Protein AF-A0A532VHJ3-F1 (afdb_monomer_lite)

Radius of gyration: 14.55 Å; chains: 1; bounding box: 37×19×39 Å

Sequence (88 aa):
MKHPRPDKEEFRKVIFRKKIPSRVHFVELHIDAEVIRYFTRKWNRKWIEPCLAKDRKSQELVLANYIECWYRLGYDCLRFTSDFRFSG

Structure (mmCIF, N/CA/C/O backbone):
data_AF-A0A532VHJ3-F1
#
_entry.id   AF-A0A532VHJ3-F1
#
loop_
_atom_site.group_PDB
_atom_site.id
_atom_site.type_symbol
_atom_site.label_atom_id
_atom_site.label_alt_id
_atom_site.label_comp_id
_atom_site.label_asym_id
_atom_site.label_entity_id
_atom_site.label_seq_id
_atom_site.pdbx_PDB_ins_code
_atom_site.Cartn_x
_atom_site.Cartn_y
_atom_site.Cartn_z
_atom_site.occupancy
_atom_site.B_iso_or_equiv
_atom_site.auth_seq_id
_atom_site.auth_comp_id
_atom_site.auth_asym_id
_atom_site.auth_atom_id
_atom_site.pdbx_PDB_model_num
ATOM 1 N N . MET A 1 1 ? -12.088 2.640 -5.591 1.00 59.94 1 MET A N 1
ATOM 2 C CA . MET A 1 1 ? -13.527 2.989 -5.542 1.00 59.94 1 MET A CA 1
ATOM 3 C C . MET A 1 1 ? -13.696 4.499 -5.659 1.00 59.94 1 MET A C 1
ATOM 5 O O . MET A 1 1 ? -12.691 5.192 -5.582 1.00 59.94 1 MET A O 1
ATOM 9 N N . LYS A 1 2 ? -14.919 5.010 -5.885 1.00 69.19 2 LYS A N 1
ATOM 10 C CA . LYS A 1 2 ? -15.169 6.460 -6.037 1.00 69.19 2 LYS A CA 1
ATOM 11 C C . LYS A 1 2 ? -15.089 7.246 -4.715 1.00 69.19 2 LYS A C 1
ATOM 13 O O . LYS A 1 2 ? -14.792 8.430 -4.753 1.00 69.19 2 LYS A O 1
ATOM 18 N N . HIS A 1 3 ? -15.288 6.587 -3.568 1.00 76.44 3 HIS A N 1
ATOM 19 C CA . HIS A 1 3 ? -15.267 7.216 -2.240 1.00 76.44 3 HIS A CA 1
ATOM 20 C C . HIS A 1 3 ? -14.531 6.328 -1.224 1.00 76.44 3 HIS A C 1
ATOM 22 O O . HIS A 1 3 ? -15.184 5.575 -0.498 1.00 76.44 3 HIS A O 1
ATOM 28 N N . PRO A 1 4 ? -13.186 6.340 -1.197 1.00 80.38 4 PRO A N 1
ATOM 29 C CA . PRO A 1 4 ? -12.450 5.679 -0.125 1.00 80.38 4 PRO A CA 1
ATOM 30 C C . PRO A 1 4 ? -12.833 6.302 1.221 1.00 80.38 4 PRO A C 1
ATOM 32 O O . PRO A 1 4 ? -13.006 7.515 1.316 1.00 80.38 4 PRO A O 1
ATOM 35 N N . ARG A 1 5 ? -12.988 5.474 2.257 1.00 84.44 5 ARG A N 1
ATOM 36 C CA . ARG A 1 5 ? -13.326 5.928 3.616 1.00 84.44 5 ARG A CA 1
ATOM 37 C C . ARG A 1 5 ? -12.313 5.474 4.675 1.00 84.44 5 ARG A C 1
ATOM 39 O O . ARG A 1 5 ? -12.759 4.941 5.679 1.00 84.44 5 ARG A O 1
ATOM 46 N N . PRO A 1 6 ? -10.992 5.609 4.477 1.00 84.19 6 PRO A N 1
ATOM 47 C CA . PRO A 1 6 ? -10.040 5.306 5.538 1.00 84.19 6 PRO A CA 1
ATOM 48 C C . PRO A 1 6 ? -10.277 6.223 6.748 1.00 84.19 6 PRO A C 1
ATOM 50 O O . PRO A 1 6 ? -10.551 7.413 6.601 1.00 84.19 6 PRO A O 1
ATOM 53 N N . ASP A 1 7 ? -10.173 5.651 7.941 1.00 89.44 7 ASP A N 1
ATOM 54 C CA . ASP A 1 7 ? -10.313 6.286 9.241 1.00 89.44 7 ASP A CA 1
ATOM 55 C C . ASP A 1 7 ? -9.210 5.778 10.183 1.00 89.44 7 ASP A C 1
ATOM 57 O O . ASP A 1 7 ? -9.379 4.847 10.979 1.00 89.44 7 ASP A O 1
ATOM 61 N N . LYS A 1 8 ? -8.053 6.439 10.099 1.00 88.81 8 LYS A N 1
ATOM 62 C CA . LYS A 1 8 ? -6.894 6.157 10.953 1.00 88.81 8 LYS A CA 1
ATOM 63 C C . LYS A 1 8 ? -7.178 6.366 12.445 1.00 88.81 8 LYS A C 1
ATOM 65 O O . LYS A 1 8 ? -6.546 5.720 13.280 1.00 88.81 8 LYS A O 1
ATOM 70 N N . GLU A 1 9 ? -8.091 7.274 12.802 1.00 93.62 9 GLU A N 1
ATOM 71 C CA . GLU A 1 9 ? -8.360 7.601 14.205 1.00 93.62 9 GLU A CA 1
ATOM 72 C C . GLU A 1 9 ? -9.227 6.535 14.858 1.00 93.62 9 GLU A C 1
ATOM 74 O O . GLU A 1 9 ? -8.972 6.141 16.000 1.00 93.62 9 GLU A O 1
ATOM 79 N N . GLU A 1 10 ? -10.230 6.036 14.137 1.00 93.44 10 GLU A N 1
ATOM 80 C CA . GLU A 1 10 ? -10.976 4.863 14.566 1.00 93.44 10 GLU A CA 1
ATOM 81 C C . GLU A 1 10 ? -10.054 3.650 14.677 1.00 93.44 10 GLU A C 1
ATOM 83 O O . GLU A 1 10 ? -10.033 3.019 15.736 1.00 93.44 10 GLU A O 1
ATOM 88 N N . PHE A 1 11 ? -9.231 3.385 13.656 1.00 92.88 11 PHE A N 1
ATOM 89 C CA . PHE A 1 11 ? -8.288 2.269 13.688 1.00 92.88 11 PHE A CA 1
ATOM 90 C C . PHE A 1 11 ? -7.377 2.331 14.924 1.00 92.88 11 PHE A C 1
ATOM 92 O O . PHE A 1 11 ? -7.274 1.361 15.676 1.00 92.88 11 PHE A O 1
ATOM 99 N N . ARG A 1 12 ? -6.804 3.506 15.221 1.00 94.12 12 ARG A N 1
ATOM 100 C CA . ARG A 1 12 ? -6.000 3.735 16.430 1.00 94.12 12 ARG A CA 1
ATOM 101 C C . ARG A 1 12 ? -6.776 3.408 17.710 1.00 94.12 12 ARG A C 1
ATOM 103 O O . ARG A 1 12 ? -6.251 2.723 18.587 1.00 94.12 12 ARG A O 1
ATOM 110 N N . LYS A 1 13 ? -8.023 3.876 17.843 1.00 96.31 13 LYS A N 1
ATOM 111 C CA . LYS A 1 13 ? -8.869 3.597 19.021 1.00 96.31 13 LYS A CA 1
ATOM 112 C C . LYS A 1 13 ? -9.174 2.106 19.173 1.00 96.31 13 LYS A C 1
ATOM 114 O O . LYS A 1 13 ? -9.179 1.624 20.304 1.00 96.31 13 LYS A O 1
ATOM 119 N N . VAL A 1 14 ? -9.396 1.393 18.069 1.00 93.88 14 VAL A N 1
ATOM 120 C CA . VAL A 1 14 ? -9.639 -0.059 18.055 1.00 93.88 14 VAL A CA 1
ATOM 121 C C . VAL A 1 14 ? -8.405 -0.822 18.539 1.00 93.88 14 VAL A C 1
ATOM 123 O O . VAL A 1 14 ? -8.526 -1.649 19.440 1.00 93.88 14 VAL A O 1
ATOM 126 N N . ILE A 1 15 ? -7.209 -0.493 18.035 1.00 93.00 15 ILE A N 1
ATOM 127 C CA . ILE A 1 15 ? -5.948 -1.120 18.476 1.00 93.00 15 ILE A CA 1
ATOM 128 C C . ILE A 1 15 ? -5.708 -0.908 19.978 1.00 93.00 15 ILE A C 1
ATOM 130 O O . ILE A 1 15 ? -5.343 -1.842 20.688 1.00 93.00 15 ILE A O 1
ATOM 134 N N . PHE A 1 16 ? -5.997 0.291 20.495 1.00 96.38 16 PHE A N 1
ATOM 135 C CA . PHE A 1 16 ? -5.915 0.580 21.932 1.00 96.38 16 PHE A CA 1
ATOM 136 C C . PHE A 1 16 ? -7.106 0.060 22.753 1.00 96.38 16 PHE A C 1
ATOM 138 O O . PHE A 1 16 ? -7.218 0.404 23.928 1.00 96.38 16 PHE A O 1
ATOM 145 N N . ARG A 1 17 ? -8.009 -0.734 22.158 1.00 93.38 17 ARG A N 1
ATOM 146 C CA . ARG A 1 17 ? -9.213 -1.290 22.804 1.00 93.38 17 ARG A CA 1
ATOM 147 C C . ARG A 1 17 ? -10.138 -0.230 23.422 1.00 93.38 17 ARG A C 1
ATOM 149 O O . ARG A 1 17 ? -10.896 -0.517 24.340 1.00 93.38 17 ARG A O 1
ATOM 156 N N . LYS A 1 18 ? -10.096 1.002 22.906 1.00 96.56 18 LYS A N 1
ATOM 157 C CA . LYS A 1 18 ? -10.930 2.136 23.351 1.00 96.56 18 LYS A CA 1
ATOM 158 C C . LYS A 1 18 ? -12.285 2.195 22.644 1.00 96.56 18 LYS A C 1
ATOM 160 O O . LYS A 1 18 ? -13.129 3.001 23.021 1.00 96.56 18 LYS A O 1
ATOM 165 N N . LYS A 1 19 ? -12.472 1.415 21.576 1.00 95.44 19 LYS A N 1
ATOM 166 C CA . LYS A 1 19 ? -13.690 1.396 20.759 1.00 95.44 19 LYS A CA 1
ATOM 167 C C . LYS A 1 19 ? -13.856 0.029 20.086 1.00 95.44 19 LYS A C 1
ATOM 169 O O . LYS A 1 19 ? -12.864 -0.560 19.662 1.00 95.44 19 LYS A O 1
ATOM 174 N N . ILE A 1 20 ? -15.099 -0.438 19.955 1.00 93.50 20 ILE A N 1
ATOM 175 C CA . ILE A 1 20 ? -15.462 -1.579 19.100 1.00 93.50 20 ILE A CA 1
ATOM 176 C C . ILE A 1 20 ? -15.457 -1.105 17.633 1.00 93.50 20 ILE A C 1
ATOM 178 O O . ILE A 1 20 ? -16.046 -0.057 17.350 1.00 93.50 20 ILE A O 1
ATOM 182 N N . PRO A 1 21 ? -14.794 -1.819 16.705 1.00 91.75 21 PRO A N 1
ATOM 183 C CA . PRO A 1 21 ? -14.692 -1.385 15.314 1.00 91.75 21 PRO A CA 1
ATOM 184 C C . PRO A 1 21 ? -16.071 -1.304 14.653 1.00 91.75 21 PRO A C 1
ATOM 186 O O . PRO A 1 21 ? -16.851 -2.250 14.731 1.00 91.75 21 PRO A O 1
ATOM 189 N N . SER A 1 22 ? -16.360 -0.196 13.965 1.00 89.94 22 SER A N 1
ATOM 190 C CA . SER A 1 22 ? -17.578 -0.080 13.147 1.00 89.94 22 SER A CA 1
ATOM 191 C C . SER A 1 22 ? -17.458 -0.782 11.787 1.00 89.94 22 SER A C 1
ATOM 193 O O . SER A 1 22 ? -18.464 -1.034 11.124 1.00 89.94 22 SER A O 1
ATOM 195 N N . ARG A 1 23 ? -16.225 -1.098 11.368 1.00 87.56 23 ARG A N 1
ATOM 196 C CA . ARG A 1 23 ? -15.883 -1.759 10.103 1.00 87.56 23 ARG A CA 1
ATOM 197 C C . ARG A 1 23 ? -14.523 -2.453 10.189 1.00 87.56 23 ARG A C 1
ATOM 199 O O . ARG A 1 23 ? -13.772 -2.273 11.144 1.00 87.56 23 ARG A O 1
ATOM 206 N N . VAL A 1 24 ? -14.180 -3.217 9.155 1.00 85.88 24 VAL A N 1
ATOM 207 C CA . VAL A 1 24 ? -12.842 -3.806 9.008 1.00 85.88 24 VAL A CA 1
ATOM 208 C C . VAL A 1 24 ? -11.848 -2.718 8.590 1.00 85.88 24 VAL A C 1
ATOM 210 O O . VAL A 1 24 ? -11.990 -2.123 7.525 1.00 85.88 24 VAL A O 1
ATOM 213 N N . HIS A 1 25 ? -10.846 -2.464 9.433 1.00 83.50 25 HIS A N 1
ATOM 214 C CA . HIS A 1 25 ? -9.780 -1.479 9.183 1.00 83.50 25 HIS A CA 1
ATOM 215 C C . HIS A 1 25 ? -8.501 -2.103 8.609 1.00 83.50 25 HIS A C 1
ATOM 217 O O . HIS A 1 25 ? -7.735 -1.446 7.902 1.00 83.50 25 HIS A O 1
ATOM 223 N N . PHE A 1 26 ? -8.273 -3.376 8.935 1.00 81.44 26 PHE A N 1
ATOM 224 C CA . PHE A 1 26 ? -7.057 -4.123 8.650 1.00 81.44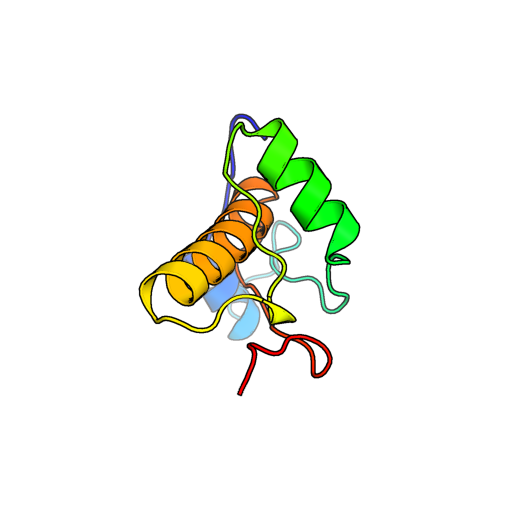 26 PHE A CA 1
ATOM 225 C C . PHE A 1 26 ? -7.417 -5.537 8.197 1.00 81.44 26 PHE A C 1
ATOM 227 O O . PHE A 1 26 ? -8.336 -6.146 8.745 1.00 81.44 26 PHE A O 1
ATOM 234 N N . VAL A 1 27 ? -6.671 -6.051 7.223 1.00 79.69 27 VAL A N 1
ATOM 235 C CA . VAL A 1 27 ? -6.755 -7.438 6.763 1.00 79.69 27 VAL A CA 1
ATOM 236 C C . VAL A 1 27 ? -5.357 -8.029 6.858 1.00 79.69 27 VAL A C 1
ATOM 238 O O . VAL A 1 27 ? -4.393 -7.436 6.381 1.00 79.69 27 VAL A O 1
ATOM 241 N N . GLU A 1 28 ? -5.253 -9.181 7.513 1.00 72.81 28 GLU A N 1
ATOM 242 C CA . GLU A 1 28 ? -3.980 -9.878 7.710 1.00 72.81 28 GLU A CA 1
ATOM 243 C C . GLU A 1 28 ? -3.445 -10.485 6.405 1.00 72.81 28 GLU A C 1
ATOM 245 O O . GLU A 1 28 ? -2.236 -10.490 6.160 1.00 72.81 28 GLU A O 1
ATOM 250 N N . LEU A 1 29 ? -4.356 -10.968 5.556 1.00 78.12 29 LEU A N 1
ATOM 251 C CA . LEU A 1 29 ? -4.048 -11.483 4.227 1.00 78.12 29 LEU A CA 1
ATOM 252 C C . LEU A 1 29 ? -3.807 -10.336 3.245 1.00 78.12 29 LEU A C 1
ATOM 254 O O . LEU A 1 29 ? -4.520 -9.333 3.225 1.00 78.12 29 LEU A O 1
ATOM 258 N N . HIS A 1 30 ? -2.769 -10.496 2.434 1.00 81.62 30 HIS A N 1
ATOM 259 C CA . HIS A 1 30 ? -2.314 -9.462 1.519 1.00 81.62 30 HIS A CA 1
ATOM 260 C C . HIS A 1 30 ? -3.006 -9.617 0.175 1.00 81.62 30 HIS A C 1
ATOM 262 O O . HIS A 1 30 ? -3.468 -10.693 -0.194 1.00 81.62 30 HIS A O 1
ATOM 268 N N . ILE A 1 31 ? -3.088 -8.511 -0.551 1.00 87.94 31 ILE A N 1
ATOM 269 C CA . ILE A 1 31 ? -3.595 -8.511 -1.914 1.00 87.94 31 ILE A CA 1
ATOM 270 C C . ILE A 1 31 ? -2.442 -8.911 -2.828 1.00 87.94 31 ILE A C 1
ATOM 272 O O . ILE A 1 31 ? -1.412 -8.234 -2.830 1.00 87.94 31 ILE A O 1
ATOM 276 N N . ASP A 1 32 ? -2.639 -9.957 -3.627 1.00 89.31 32 ASP A N 1
ATOM 277 C CA . ASP A 1 32 ? -1.643 -10.391 -4.602 1.00 89.31 32 ASP A CA 1
ATOM 278 C C . ASP A 1 32 ? -1.270 -9.261 -5.567 1.00 89.31 32 ASP A C 1
ATOM 280 O O . ASP A 1 32 ? -2.109 -8.454 -5.994 1.00 89.31 32 ASP A O 1
ATOM 284 N N . ALA A 1 33 ? 0.005 -9.225 -5.961 1.00 90.31 33 ALA A N 1
ATOM 285 C CA . ALA A 1 33 ? 0.541 -8.198 -6.852 1.00 90.31 33 ALA A CA 1
ATOM 286 C C . ALA A 1 33 ? -0.239 -8.103 -8.176 1.00 90.31 33 ALA A C 1
ATOM 288 O O . ALA A 1 33 ? -0.376 -7.023 -8.746 1.00 90.31 33 ALA A O 1
ATOM 289 N N . GLU A 1 34 ? -0.819 -9.208 -8.644 1.00 93.19 34 GLU A N 1
ATOM 290 C CA . GLU A 1 34 ? -1.630 -9.279 -9.861 1.00 93.19 34 GLU A CA 1
ATOM 291 C C . GLU A 1 34 ? -2.923 -8.465 -9.749 1.00 93.19 34 GLU A C 1
ATOM 293 O O . GLU A 1 34 ? -3.305 -7.761 -10.691 1.00 93.19 34 GLU A O 1
ATOM 298 N N . VAL A 1 35 ? -3.562 -8.500 -8.578 1.00 93.75 35 VAL A N 1
ATOM 299 C CA . VAL A 1 35 ? -4.766 -7.720 -8.274 1.00 93.75 35 VAL A CA 1
ATOM 300 C C . VAL A 1 35 ? -4.406 -6.240 -8.127 1.00 93.75 35 VAL A C 1
ATOM 302 O O . VAL A 1 35 ? -5.091 -5.375 -8.683 1.00 93.75 35 VAL A O 1
ATOM 305 N N . ILE A 1 36 ? -3.287 -5.928 -7.464 1.00 94.12 36 ILE A N 1
ATOM 306 C CA . ILE A 1 36 ? -2.780 -4.549 -7.357 1.00 94.12 36 ILE A CA 1
ATOM 307 C C . ILE A 1 36 ? -2.451 -3.994 -8.750 1.00 94.12 36 ILE A C 1
ATOM 309 O O . ILE A 1 36 ? -2.837 -2.868 -9.084 1.00 94.12 36 ILE A O 1
ATOM 313 N N . ARG A 1 37 ? -1.807 -4.793 -9.607 1.00 95.88 37 ARG A N 1
ATOM 314 C CA . ARG A 1 37 ? -1.501 -4.456 -11.003 1.00 95.88 37 ARG A CA 1
ATOM 315 C C . ARG A 1 37 ? -2.768 -4.173 -11.799 1.00 95.88 37 ARG A C 1
ATOM 317 O O . ARG A 1 37 ? -2.817 -3.174 -12.522 1.00 95.88 37 ARG A O 1
ATOM 324 N N . TYR A 1 38 ? -3.791 -5.017 -11.657 1.00 96.62 38 TYR A N 1
ATOM 325 C CA . TYR A 1 38 ? -5.088 -4.814 -12.302 1.00 96.62 38 TYR A CA 1
ATOM 326 C C . TYR A 1 38 ? -5.688 -3.456 -11.922 1.00 96.62 38 TYR A C 1
ATOM 328 O O . TYR A 1 38 ? -6.020 -2.660 -12.804 1.00 96.62 38 TYR A O 1
ATOM 336 N N . PHE A 1 39 ? -5.774 -3.144 -10.626 1.00 95.88 39 PHE A N 1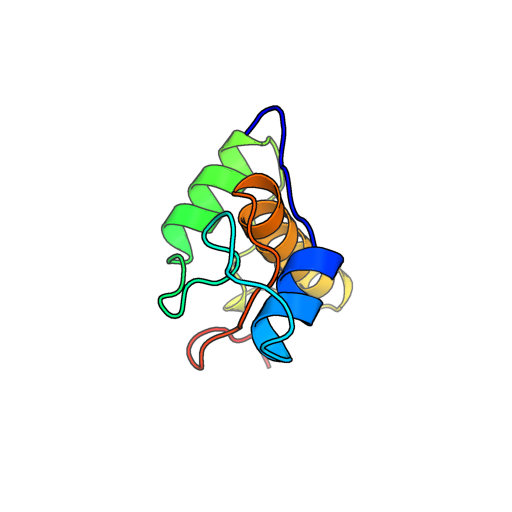
ATOM 337 C CA . PHE A 1 39 ? -6.348 -1.877 -10.171 1.00 95.88 39 PHE A CA 1
ATOM 338 C C . PHE A 1 39 ? -5.509 -0.662 -10.561 1.00 95.88 39 PHE A C 1
ATOM 340 O O . PHE A 1 39 ? -6.067 0.348 -10.989 1.00 95.88 39 PHE A O 1
ATOM 347 N N . THR A 1 40 ? -4.184 -0.770 -10.490 1.00 96.56 40 THR A N 1
ATOM 348 C CA . THR A 1 40 ? -3.266 0.294 -10.914 1.00 96.56 40 THR A CA 1
ATOM 349 C C . THR A 1 40 ? -3.530 0.685 -12.369 1.00 96.56 40 THR A C 1
ATOM 351 O O . THR A 1 40 ? -3.742 1.862 -12.666 1.00 96.56 40 THR A O 1
ATOM 354 N N . ARG A 1 41 ? -3.616 -0.306 -13.269 1.00 96.44 41 ARG A N 1
ATOM 355 C CA . ARG A 1 41 ? -3.946 -0.079 -14.686 1.00 96.44 41 ARG A CA 1
ATOM 356 C C . ARG A 1 41 ? -5.367 0.450 -14.865 1.00 96.44 41 ARG A C 1
ATOM 358 O O . ARG A 1 41 ? -5.565 1.403 -15.609 1.00 96.44 41 ARG A O 1
ATOM 365 N N . LYS A 1 42 ? -6.344 -0.106 -14.141 1.00 95.94 42 LYS A N 1
ATOM 366 C CA . LYS A 1 42 ? -7.747 0.348 -14.159 1.00 95.94 42 LYS A CA 1
ATOM 367 C C . LYS A 1 42 ? -7.913 1.806 -13.717 1.00 95.94 42 LYS A C 1
ATOM 369 O O . LYS A 1 42 ? -8.875 2.457 -14.109 1.00 95.94 42 LYS A O 1
ATOM 374 N N . TRP A 1 43 ? -7.001 2.326 -12.899 1.00 95.06 43 TRP A N 1
ATOM 375 C CA . TRP A 1 43 ? -6.966 3.733 -12.493 1.00 95.06 43 TRP A CA 1
ATOM 376 C C . TRP A 1 43 ? -6.006 4.586 -13.328 1.00 95.06 43 TRP A C 1
ATOM 378 O O . TRP A 1 43 ? -5.636 5.671 -12.885 1.00 95.06 43 TRP A O 1
ATOM 388 N N . ASN A 1 44 ? -5.618 4.120 -14.519 1.00 95.56 44 ASN A N 1
ATOM 389 C CA . ASN A 1 44 ? -4.734 4.822 -15.452 1.00 95.56 44 ASN A CA 1
ATOM 390 C C . ASN A 1 44 ? -3.383 5.225 -14.835 1.00 95.56 44 ASN A C 1
ATOM 392 O O . ASN A 1 44 ? -2.812 6.258 -15.181 1.00 95.56 44 ASN A O 1
ATOM 396 N N . ARG A 1 45 ? -2.857 4.415 -13.912 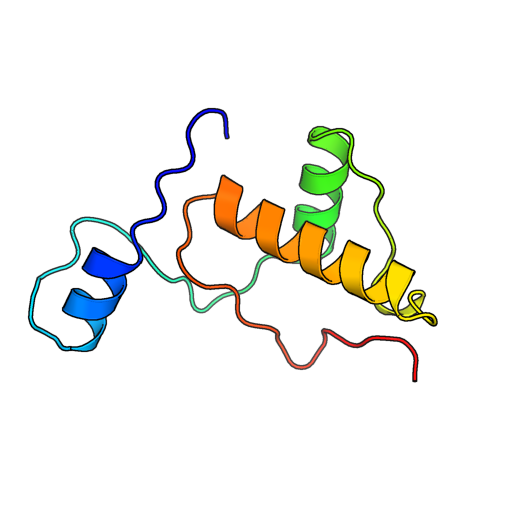1.00 95.50 45 ARG A N 1
ATOM 397 C CA . ARG A 1 45 ? -1.523 4.600 -13.331 1.00 95.50 45 ARG A CA 1
ATOM 398 C C . ARG A 1 45 ? -0.521 3.663 -13.999 1.00 95.50 45 ARG A C 1
ATOM 400 O O . ARG A 1 45 ? -0.861 2.558 -14.425 1.00 95.50 45 ARG A O 1
ATOM 407 N N . LYS A 1 46 ? 0.742 4.089 -14.062 1.00 95.94 46 LYS A N 1
ATOM 408 C CA . LYS A 1 46 ? 1.834 3.262 -14.585 1.00 95.94 46 LYS A CA 1
ATOM 409 C C . LYS A 1 46 ? 2.194 2.176 -13.574 1.00 95.94 46 LYS A C 1
ATOM 411 O O . LYS A 1 46 ? 2.543 2.485 -12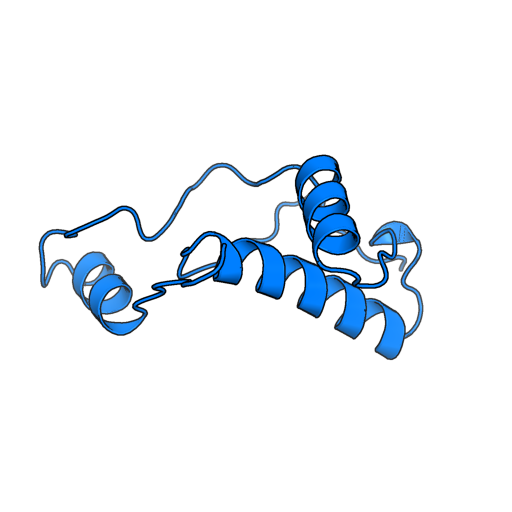.438 1.00 95.94 46 LYS A O 1
ATOM 416 N N . TRP A 1 47 ? 2.154 0.923 -14.015 1.00 96.12 47 TRP A N 1
ATOM 417 C CA . TRP A 1 47 ? 2.652 -0.217 -13.250 1.00 96.12 47 TRP A CA 1
ATOM 418 C C . TRP A 1 47 ? 4.141 -0.449 -13.526 1.00 96.12 47 TRP A C 1
ATOM 420 O O . TRP A 1 47 ? 4.577 -0.374 -14.675 1.00 96.12 47 TRP A O 1
ATOM 430 N N . ILE A 1 48 ? 4.894 -0.748 -12.472 1.00 94.56 48 ILE A N 1
ATOM 431 C CA . ILE A 1 48 ? 6.277 -1.222 -12.521 1.00 94.56 48 ILE A CA 1
ATOM 432 C C . ILE A 1 48 ? 6.309 -2.463 -11.634 1.00 94.56 48 ILE A C 1
ATOM 434 O O . ILE A 1 48 ? 5.835 -2.400 -10.501 1.00 94.56 48 ILE A O 1
ATOM 438 N N . GLU A 1 49 ? 6.828 -3.577 -12.150 1.00 93.62 49 GLU A N 1
ATOM 439 C CA . GLU A 1 49 ? 7.041 -4.759 -11.313 1.00 93.62 49 GLU A CA 1
ATOM 440 C C . GLU A 1 49 ? 8.072 -4.408 -10.224 1.00 93.62 49 GLU A C 1
ATOM 442 O O . GLU A 1 49 ? 9.133 -3.878 -10.573 1.00 93.62 49 GLU A O 1
ATOM 447 N N . PRO A 1 50 ? 7.807 -4.674 -8.928 1.00 92.31 50 PRO A N 1
ATOM 448 C CA . PRO A 1 50 ? 8.708 -4.278 -7.841 1.00 92.31 50 PRO A CA 1
ATOM 449 C C . PRO A 1 50 ? 10.161 -4.726 -8.053 1.00 92.31 50 PRO A C 1
ATOM 451 O O . PRO A 1 50 ? 11.088 -3.942 -7.857 1.00 92.31 50 PRO A O 1
ATOM 454 N N . CYS A 1 51 ? 10.359 -5.943 -8.566 1.00 91.31 51 CYS A N 1
ATOM 455 C CA . CYS A 1 51 ? 11.676 -6.513 -8.857 1.00 91.31 51 CYS A CA 1
ATOM 456 C C . CYS A 1 51 ? 12.437 -5.824 -10.005 1.00 91.31 51 CYS A C 1
ATOM 458 O O . CYS A 1 51 ? 13.612 -6.109 -10.207 1.00 91.31 51 CYS A O 1
ATOM 460 N N . LEU A 1 52 ? 11.794 -4.934 -10.768 1.00 93.50 52 LEU A N 1
ATOM 461 C CA . LEU A 1 52 ? 12.416 -4.163 -11.848 1.00 93.50 52 LEU A CA 1
ATOM 462 C C . LEU A 1 52 ? 12.718 -2.709 -11.441 1.00 93.50 52 LEU A C 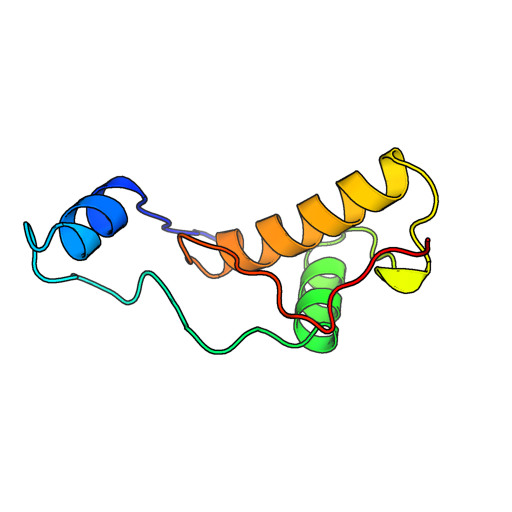1
ATOM 464 O O . LEU A 1 52 ? 13.329 -1.973 -12.218 1.00 93.50 52 LEU A O 1
ATOM 468 N N . ALA A 1 53 ? 12.289 -2.277 -10.251 1.00 93.88 53 ALA A N 1
ATOM 469 C CA . ALA A 1 53 ? 12.468 -0.913 -9.759 1.00 93.88 53 ALA A CA 1
ATOM 470 C C . ALA A 1 53 ? 13.851 -0.714 -9.108 1.00 93.88 53 ALA A C 1
ATOM 472 O O . ALA A 1 53 ? 14.034 -0.941 -7.908 1.00 93.88 53 ALA A O 1
ATOM 473 N N . LYS A 1 54 ? 14.823 -0.278 -9.918 1.00 93.38 54 LYS A N 1
ATOM 474 C CA . LYS A 1 54 ? 16.234 -0.108 -9.517 1.00 93.38 54 LYS A CA 1
ATOM 475 C C . LYS A 1 54 ? 16.548 1.255 -8.913 1.00 93.38 54 LYS A C 1
ATOM 477 O O . LYS A 1 54 ? 17.349 1.358 -7.993 1.00 93.38 54 LYS A O 1
ATOM 482 N N . ASP A 1 55 ? 15.956 2.308 -9.460 1.00 94.69 55 ASP A N 1
ATOM 483 C CA . ASP A 1 55 ? 16.208 3.678 -9.032 1.00 94.69 55 ASP A CA 1
ATOM 484 C C . ASP A 1 55 ? 15.155 4.155 -8.024 1.00 94.69 55 ASP A C 1
ATOM 486 O O . ASP A 1 55 ? 14.017 3.685 -7.994 1.00 94.69 55 ASP A O 1
ATOM 490 N N . ARG A 1 56 ? 15.515 5.156 -7.219 1.00 94.62 56 ARG A N 1
ATOM 491 C CA . ARG A 1 56 ? 14.634 5.693 -6.177 1.00 94.62 56 ARG A CA 1
ATOM 492 C C . ARG A 1 56 ? 13.271 6.145 -6.716 1.00 94.62 56 ARG A C 1
ATOM 494 O O . ARG A 1 56 ? 12.254 5.923 -6.064 1.00 94.62 56 ARG A O 1
ATOM 501 N N . LYS A 1 57 ? 13.229 6.748 -7.906 1.00 95.38 57 LYS A N 1
ATOM 502 C CA . LYS A 1 57 ? 11.987 7.273 -8.486 1.00 95.38 57 LYS A CA 1
ATOM 503 C C . LYS A 1 57 ? 11.056 6.139 -8.920 1.00 95.38 57 LYS A C 1
ATOM 505 O O . LYS A 1 57 ? 9.844 6.243 -8.727 1.00 95.38 57 LYS A O 1
ATOM 510 N N . SER A 1 58 ? 11.588 5.050 -9.482 1.00 95.00 58 SER A N 1
ATOM 511 C CA . SER A 1 58 ? 10.773 3.868 -9.789 1.00 95.00 58 SER A CA 1
ATOM 512 C C . SER A 1 58 ? 10.283 3.158 -8.525 1.00 95.00 58 SER A C 1
ATOM 514 O O . SER A 1 58 ? 9.116 2.770 -8.479 1.00 95.00 58 SER A O 1
ATOM 516 N N . GLN A 1 59 ? 11.105 3.071 -7.476 1.00 95.31 59 GLN A N 1
ATOM 517 C CA . GLN A 1 59 ? 10.704 2.503 -6.182 1.00 95.31 59 GLN A CA 1
ATOM 518 C C . GLN A 1 59 ? 9.583 3.312 -5.516 1.00 95.31 59 GLN A C 1
ATOM 520 O O . GLN A 1 59 ? 8.576 2.744 -5.093 1.00 95.31 59 GLN A O 1
ATOM 525 N N . GLU A 1 60 ? 9.698 4.642 -5.484 1.00 96.06 60 GLU A N 1
ATOM 526 C CA . GLU A 1 60 ? 8.654 5.533 -4.962 1.00 96.06 60 GLU A CA 1
ATOM 527 C C . GLU A 1 60 ? 7.330 5.363 -5.725 1.00 96.06 60 GLU A C 1
ATOM 529 O O . GLU A 1 60 ? 6.261 5.312 -5.111 1.00 96.06 60 GLU A O 1
ATOM 534 N N . LEU A 1 61 ? 7.380 5.195 -7.052 1.00 96.25 61 LEU A N 1
ATOM 535 C CA . LEU A 1 61 ? 6.186 4.938 -7.859 1.00 96.25 61 LEU A CA 1
ATOM 536 C C . LEU A 1 61 ? 5.544 3.577 -7.542 1.00 96.25 61 LEU A C 1
ATOM 538 O O . LEU A 1 61 ? 4.315 3.487 -7.476 1.00 96.25 61 LEU A O 1
ATOM 542 N N . VAL A 1 62 ? 6.348 2.531 -7.321 1.00 95.50 62 VAL A N 1
ATOM 543 C CA . VAL A 1 62 ? 5.848 1.218 -6.878 1.00 95.50 62 VAL A CA 1
ATOM 544 C C . VAL A 1 62 ? 5.129 1.350 -5.535 1.00 95.50 62 VAL A C 1
ATOM 546 O O . VAL A 1 62 ? 3.971 0.942 -5.430 1.00 95.50 62 VAL A O 1
ATOM 549 N N . LEU A 1 63 ? 5.758 1.979 -4.534 1.00 95.62 63 LEU A N 1
ATOM 550 C CA . LEU A 1 63 ? 5.143 2.187 -3.216 1.00 95.62 63 LEU A CA 1
ATOM 551 C C . LEU A 1 63 ? 3.841 2.982 -3.326 1.00 95.62 63 LEU A C 1
ATOM 553 O O . LEU A 1 63 ? 2.829 2.593 -2.744 1.00 95.62 63 LEU A O 1
ATOM 557 N N . ALA A 1 64 ? 3.836 4.054 -4.121 1.00 96.31 64 ALA A N 1
ATOM 558 C CA . ALA A 1 64 ? 2.647 4.866 -4.341 1.00 96.31 64 ALA A CA 1
ATOM 559 C C . ALA A 1 64 ? 1.490 4.054 -4.946 1.00 96.31 64 ALA A C 1
ATOM 561 O O . ALA A 1 64 ? 0.340 4.275 -4.582 1.00 96.31 64 ALA A O 1
ATOM 562 N N . ASN A 1 65 ? 1.766 3.103 -5.843 1.00 95.81 65 ASN A N 1
ATOM 563 C CA . ASN A 1 65 ? 0.729 2.237 -6.412 1.00 95.81 65 ASN A CA 1
ATOM 564 C C . ASN A 1 65 ? 0.143 1.266 -5.379 1.00 95.81 65 ASN A C 1
ATOM 566 O O . ASN A 1 65 ? -1.076 1.091 -5.334 1.00 95.81 65 ASN A O 1
ATOM 570 N N . TYR A 1 66 ? 0.986 0.671 -4.530 1.00 94.81 66 TYR A N 1
ATOM 571 C CA . TYR A 1 66 ? 0.526 -0.197 -3.443 1.00 94.81 66 TYR A CA 1
ATOM 572 C C . TYR A 1 66 ? -0.334 0.587 -2.445 1.00 94.81 66 TYR A C 1
ATOM 574 O O . TYR A 1 66 ? -1.451 0.169 -2.137 1.00 94.81 66 TYR A O 1
ATOM 582 N N . ILE A 1 67 ? 0.139 1.756 -2.005 1.00 94.19 67 ILE A N 1
ATOM 583 C CA . ILE A 1 67 ? -0.597 2.638 -1.091 1.00 94.19 67 ILE A CA 1
ATOM 584 C C . ILE A 1 67 ? -1.940 3.043 -1.703 1.00 94.19 67 ILE A C 1
ATOM 586 O O . ILE A 1 67 ? -2.975 2.883 -1.060 1.00 94.19 67 ILE A O 1
ATOM 590 N N . GLU A 1 68 ? -1.948 3.506 -2.957 1.00 94.75 68 GLU A N 1
ATOM 591 C CA . GLU A 1 68 ? -3.171 3.933 -3.644 1.00 94.75 68 GLU A CA 1
ATOM 592 C C . GLU A 1 68 ? -4.195 2.795 -3.730 1.00 94.75 68 GLU A C 1
ATOM 594 O O . GLU A 1 68 ? -5.391 3.025 -3.542 1.00 94.75 68 GLU A O 1
ATOM 599 N N . CYS A 1 69 ? -3.744 1.562 -3.983 1.00 93.31 69 CYS A N 1
ATOM 600 C CA . CYS A 1 69 ? -4.618 0.395 -4.032 1.00 93.31 69 CYS A CA 1
ATOM 601 C C . CYS A 1 69 ? -5.309 0.133 -2.700 1.00 93.31 69 CYS A C 1
ATOM 603 O O . CYS A 1 69 ? -6.538 0.094 -2.655 1.00 93.31 69 CYS A O 1
ATOM 605 N N . TRP A 1 70 ? -4.548 0.022 -1.616 1.00 92.62 70 TRP A N 1
ATOM 606 C CA . TRP A 1 70 ? -5.106 -0.224 -0.287 1.00 92.62 70 TRP A CA 1
ATOM 607 C C . TRP A 1 70 ? -5.997 0.928 0.185 1.00 92.62 70 TRP A C 1
ATOM 609 O O . TRP A 1 70 ? -7.118 0.702 0.645 1.00 92.62 70 TRP A O 1
ATOM 619 N N . TYR A 1 71 ? -5.557 2.165 -0.045 1.00 92.00 71 TYR A N 1
ATOM 620 C CA . TYR A 1 71 ? -6.311 3.370 0.286 1.00 92.00 71 TYR A CA 1
ATOM 621 C C . TYR A 1 71 ? -7.659 3.419 -0.444 1.00 92.00 71 TYR A C 1
ATOM 623 O O . TYR A 1 71 ? -8.710 3.614 0.169 1.00 92.00 71 TYR A O 1
ATOM 631 N N . ARG A 1 72 ? -7.670 3.168 -1.761 1.00 92.06 72 ARG A N 1
A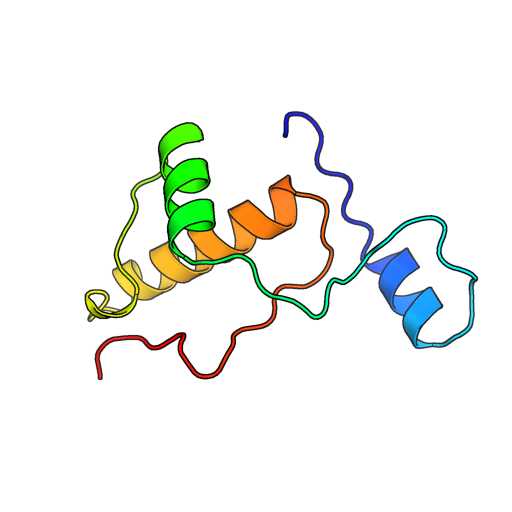TOM 632 C CA . ARG A 1 72 ? -8.903 3.134 -2.567 1.00 92.06 72 ARG A CA 1
ATOM 633 C C . ARG A 1 72 ? -9.825 1.970 -2.241 1.00 92.06 72 ARG A C 1
ATOM 635 O O . ARG A 1 72 ? -10.998 2.032 -2.634 1.00 92.06 72 ARG A O 1
ATOM 642 N N . LEU A 1 73 ? -9.296 0.929 -1.600 1.00 89.12 73 LEU A N 1
ATOM 643 C CA . LEU A 1 73 ? -10.055 -0.186 -1.045 1.00 89.12 73 LEU A CA 1
ATOM 644 C C . LEU A 1 73 ? -10.634 0.113 0.345 1.00 89.12 73 LEU A C 1
ATOM 646 O O . LEU A 1 73 ? -11.528 -0.597 0.789 1.00 89.12 73 LEU A O 1
ATOM 650 N N . GLY A 1 74 ? -10.228 1.225 0.965 1.00 88.56 74 GLY A N 1
ATOM 651 C CA . GLY A 1 74 ? -10.764 1.707 2.236 1.00 88.56 74 GLY A CA 1
ATOM 652 C C . GLY A 1 74 ? -10.022 1.187 3.464 1.00 88.56 74 GLY A C 1
ATOM 653 O O . GLY A 1 74 ? -10.527 1.372 4.574 1.00 88.56 74 GLY A O 1
ATOM 654 N N . TYR A 1 75 ? -8.860 0.560 3.264 1.00 89.56 75 TYR A N 1
ATOM 655 C CA . TYR A 1 75 ? -7.999 0.079 4.337 1.00 89.56 75 TYR A CA 1
ATOM 656 C C . TYR A 1 75 ? -7.127 1.193 4.906 1.00 89.56 75 TYR A C 1
ATOM 658 O O . TYR A 1 75 ? -6.700 2.104 4.194 1.00 89.56 75 TYR A O 1
ATOM 666 N N . ASP A 1 76 ? -6.841 1.076 6.200 1.00 87.19 76 ASP A N 1
ATOM 667 C CA . ASP A 1 76 ? -6.105 2.081 6.971 1.00 87.19 76 ASP A CA 1
ATOM 668 C C . ASP A 1 76 ? -4.612 1.769 7.102 1.00 87.19 76 ASP A C 1
ATOM 670 O O . ASP A 1 76 ? -3.823 2.615 7.525 1.00 87.19 76 ASP A O 1
ATOM 674 N N . CYS A 1 77 ? -4.214 0.554 6.730 1.00 86.62 77 CYS A N 1
ATOM 675 C CA . CYS A 1 77 ? -2.843 0.085 6.797 1.00 86.62 77 CYS A CA 1
ATOM 676 C C . CYS A 1 77 ? -2.523 -0.777 5.576 1.00 86.62 77 CYS A C 1
ATOM 678 O O . CYS A 1 77 ? -3.359 -1.551 5.117 1.00 86.62 77 CYS A O 1
ATOM 680 N N . LEU A 1 78 ? -1.294 -0.638 5.086 1.00 89.00 78 LEU A N 1
ATOM 681 C CA . LEU A 1 78 ? -0.648 -1.545 4.149 1.00 89.00 78 LEU A CA 1
ATOM 682 C C . LEU A 1 78 ? 0.493 -2.222 4.905 1.00 89.00 78 LEU A C 1
ATOM 684 O O . LEU A 1 78 ? 1.320 -1.544 5.518 1.00 89.00 78 LEU A O 1
ATOM 688 N N . ARG A 1 79 ? 0.563 -3.546 4.814 1.00 86.38 79 ARG A N 1
ATOM 689 C CA . ARG A 1 79 ? 1.715 -4.329 5.255 1.00 86.38 79 ARG A CA 1
ATOM 690 C C . ARG A 1 79 ? 2.420 -4.890 4.021 1.00 86.38 79 ARG A C 1
ATOM 692 O O . ARG A 1 79 ? 1.775 -5.219 3.032 1.00 86.38 79 ARG A O 1
ATOM 699 N N . PHE A 1 80 ? 3.747 -4.952 4.068 1.00 84.75 80 PHE A N 1
ATOM 700 C CA . PHE A 1 80 ? 4.536 -5.676 3.075 1.00 84.75 80 PHE A CA 1
ATOM 701 C C . PHE A 1 80 ? 4.869 -7.067 3.609 1.00 84.75 80 PHE A C 1
ATOM 703 O O . PHE A 1 80 ? 5.236 -7.227 4.777 1.00 84.75 80 PHE A O 1
ATOM 710 N N . THR A 1 81 ? 4.731 -8.064 2.747 1.00 80.94 81 THR A N 1
ATOM 711 C CA . THR A 1 81 ? 5.124 -9.453 2.992 1.00 80.94 81 THR A CA 1
ATOM 712 C C . THR A 1 81 ? 6.544 -9.715 2.496 1.00 80.94 81 THR A C 1
ATOM 714 O O . THR A 1 81 ? 7.144 -8.899 1.800 1.00 80.94 81 THR A O 1
ATOM 717 N N . SER A 1 82 ? 7.121 -10.844 2.907 1.00 74.31 82 SER A N 1
ATOM 718 C CA . SER A 1 82 ? 8.522 -11.211 2.647 1.00 74.31 82 SER A CA 1
ATOM 719 C C . SER A 1 82 ? 8.862 -11.449 1.167 1.00 74.31 82 SER A C 1
ATOM 721 O O . SER A 1 82 ? 10.045 -11.470 0.800 1.00 74.31 82 SER A O 1
ATOM 723 N N . ASP A 1 83 ? 7.846 -11.644 0.331 1.00 77.94 83 ASP A N 1
ATOM 724 C CA . ASP A 1 83 ? 7.918 -11.737 -1.126 1.00 77.94 83 ASP A CA 1
ATOM 725 C C . ASP A 1 83 ? 8.032 -10.359 -1.800 1.00 77.94 83 ASP A C 1
ATOM 727 O O . ASP A 1 83 ? 8.598 -10.264 -2.889 1.00 77.94 83 ASP A O 1
ATOM 731 N N . PHE A 1 84 ? 7.584 -9.277 -1.151 1.00 87.56 84 PHE A N 1
ATOM 732 C CA . PHE A 1 84 ? 7.776 -7.930 -1.680 1.00 87.56 84 PHE A CA 1
ATOM 733 C C . PHE A 1 84 ? 9.250 -7.531 -1.586 1.00 87.56 84 PHE A C 1
ATOM 735 O O . PHE A 1 84 ? 9.794 -7.357 -0.492 1.00 87.56 84 PHE A O 1
ATOM 742 N N . ARG A 1 85 ? 9.903 -7.351 -2.739 1.00 87.88 85 ARG A N 1
ATOM 743 C CA . ARG A 1 85 ? 11.301 -6.914 -2.822 1.00 87.88 85 ARG A CA 1
ATOM 744 C C . ARG A 1 85 ? 11.516 -5.992 -4.013 1.00 87.88 85 ARG A C 1
ATOM 746 O O . ARG A 1 85 ? 11.031 -6.261 -5.112 1.00 87.88 85 ARG A O 1
ATOM 753 N N . PHE A 1 86 ? 12.289 -4.934 -3.791 1.00 89.75 86 PHE A N 1
ATOM 754 C CA . PHE A 1 86 ? 12.925 -4.215 -4.889 1.00 89.75 86 PHE A CA 1
ATOM 755 C C . PHE A 1 86 ? 14.096 -5.027 -5.433 1.00 89.75 86 PHE A C 1
ATOM 757 O O . PHE A 1 86 ? 14.627 -5.901 -4.743 1.00 89.75 86 PHE A O 1
ATOM 764 N N . SER A 1 87 ? 14.510 -4.733 -6.664 1.00 77.19 87 SER A N 1
ATOM 765 C CA . SER A 1 87 ? 15.837 -5.159 -7.111 1.00 77.19 87 SER A CA 1
ATOM 766 C C . SER A 1 87 ? 16.889 -4.586 -6.163 1.00 77.19 87 SER A C 1
ATOM 768 O O . SER A 1 87 ? 16.850 -3.385 -5.880 1.00 77.19 87 SER A O 1
ATOM 770 N N . GLY A 1 88 ? 17.784 -5.453 -5.686 1.00 62.00 88 GLY A N 1
ATOM 771 C CA . GLY A 1 88 ? 19.015 -5.043 -5.010 1.00 62.00 88 GLY A CA 1
ATOM 772 C C . GLY A 1 88 ? 20.019 -4.410 -5.962 1.00 62.00 88 GLY A C 1
ATOM 773 O O . GLY A 1 88 ? 19.851 -4.561 -7.197 1.00 62.00 88 GLY A O 1
#

Secondary structure (DSSP, 8-state):
--S----HHHHHHHHTTSS--SS----SSPPPHHHHHHHHHHTTPPP--GGG--SHHHHHHHHHHHHHHHHHHT-S-----TT-----

Foldseek 3Di:
DVDAAADLPLVVCVVVVNDDRPDDQDDPDADDVVVLVVVCVVVVHDDDDQQRQDDPVSNVSNVVSQCCVCRNVNHHDDDDDPPRHHHD

pLDDT: mean 89.74, std 7.63, range [59.94, 96.62]